Protein AF-A0A112Q2N3-F1 (afdb_monomer_lite)

Sequence (84 aa):
MSGHDYAVELEEAREILNSLRKAYKEHAAGRGMTKRYKIKDREMEFSSLADLLKQIRFWQQEIKRLEAAAGVSPRRSGRIITRF

Organism: Neisseria meningitidis (NCBI:txid487)

Secondary structure (DSSP, 8-state):
--HHHHHHHHHHHHHHHHHHHHHHHHHHHTTS---EEEETTEEEE-S-HHHHHHHHHHHHHHHHHHHHHTT-------------

pLDDT: mean 77.3, std 13.74, range [46.78, 92.0]

Radius of gyration: 16.55 Å; chains: 1; bounding box: 52×22×40 Å

Structure (mmCIF, N/CA/C/O backbone):
data_AF-A0A112Q2N3-F1
#
_entry.id   AF-A0A112Q2N3-F1
#
loop_
_atom_site.group_PDB
_atom_site.id
_atom_site.type_symbol
_atom_site.label_atom_id
_atom_site.label_alt_id
_atom_site.label_comp_id
_atom_site.label_asym_id
_atom_site.label_entity_id
_atom_site.label_seq_id
_atom_site.pdbx_PDB_ins_code
_atom_site.Cartn_x
_atom_site.Cartn_y
_atom_site.Cartn_z
_atom_site.occupancy
_atom_site.B_iso_or_equiv
_atom_site.auth_seq_id
_atom_site.auth_comp_id
_atom_site.auth_asym_id
_atom_site.auth_atom_id
_atom_site.pdbx_PDB_model_num
ATOM 1 N N . MET A 1 1 ? 5.050 -14.144 -22.376 1.00 50.88 1 MET A N 1
ATOM 2 C CA . MET A 1 1 ? 4.507 -12.929 -21.740 1.00 50.88 1 MET A CA 1
ATOM 3 C C . MET A 1 1 ? 5.131 -11.756 -22.459 1.00 50.88 1 MET A C 1
ATOM 5 O O . MET A 1 1 ? 6.354 -11.690 -22.537 1.00 50.88 1 MET A O 1
ATOM 9 N N . SER A 1 2 ? 4.303 -10.972 -23.142 1.00 53.56 2 SER A N 1
ATOM 10 C CA . SER A 1 2 ? 4.739 -9.876 -24.007 1.00 53.56 2 SER A CA 1
ATOM 11 C C . SER A 1 2 ? 5.027 -8.636 -23.158 1.00 53.56 2 SER A C 1
ATOM 13 O O . SER A 1 2 ? 4.439 -8.470 -22.094 1.00 53.56 2 SER A O 1
ATOM 15 N N . GLY A 1 3 ? 5.897 -7.731 -23.616 1.00 59.16 3 GLY A N 1
ATOM 16 C CA . GLY A 1 3 ? 6.216 -6.483 -22.899 1.00 59.16 3 GLY A CA 1
ATOM 17 C C . GLY A 1 3 ? 4.989 -5.615 -22.569 1.00 59.16 3 GLY A C 1
ATOM 18 O O . GLY A 1 3 ? 5.018 -4.839 -21.618 1.00 59.16 3 GLY A O 1
ATOM 19 N N . HIS A 1 4 ? 3.899 -5.786 -23.321 1.00 61.16 4 HIS A N 1
ATOM 20 C CA . HIS A 1 4 ? 2.623 -5.106 -23.106 1.00 61.16 4 HIS A CA 1
ATOM 21 C C . HIS A 1 4 ? 1.867 -5.610 -21.860 1.00 61.16 4 HIS A C 1
ATOM 23 O O . HIS A 1 4 ? 1.193 -4.815 -21.204 1.00 61.16 4 HIS A O 1
ATOM 29 N N . ASP A 1 5 ? 2.018 -6.888 -21.498 1.00 73.00 5 ASP A N 1
ATOM 30 C CA . ASP A 1 5 ? 1.336 -7.495 -20.345 1.00 73.00 5 ASP A CA 1
ATOM 31 C C . ASP A 1 5 ? 1.875 -6.897 -19.033 1.00 73.00 5 ASP A C 1
ATOM 33 O O . ASP A 1 5 ? 1.117 -6.520 -18.142 1.00 73.00 5 ASP A O 1
ATOM 37 N N . TYR A 1 6 ? 3.193 -6.680 -18.963 1.00 72.56 6 TYR A N 1
ATOM 38 C CA . TYR A 1 6 ? 3.853 -6.104 -17.787 1.00 72.56 6 TYR A CA 1
ATOM 39 C C . TYR A 1 6 ? 3.488 -4.640 -17.526 1.00 72.56 6 TYR A C 1
ATOM 41 O O . TYR A 1 6 ? 3.496 -4.205 -16.377 1.00 72.56 6 TYR A O 1
ATOM 49 N N . ALA A 1 7 ? 3.181 -3.863 -18.569 1.00 77.94 7 ALA A N 1
ATOM 50 C CA . ALA A 1 7 ? 2.773 -2.468 -18.411 1.00 77.94 7 ALA A CA 1
ATOM 51 C C . ALA A 1 7 ? 1.394 -2.357 -17.742 1.00 77.94 7 ALA A C 1
ATOM 53 O O . ALA A 1 7 ? 1.215 -1.531 -16.847 1.00 77.94 7 ALA A O 1
ATOM 54 N N . VAL A 1 8 ? 0.459 -3.230 -18.131 1.00 84.06 8 VAL A N 1
ATOM 55 C CA . VAL A 1 8 ? -0.876 -3.312 -17.526 1.00 84.06 8 VAL A CA 1
ATOM 56 C C . VAL A 1 8 ? -0.768 -3.801 -16.082 1.00 84.06 8 VAL A C 1
ATOM 58 O O . VAL A 1 8 ? -1.272 -3.144 -15.177 1.00 84.06 8 VAL A O 1
ATOM 61 N N . GLU A 1 9 ? -0.023 -4.883 -15.832 1.00 83.31 9 GLU A N 1
ATOM 62 C CA . GLU A 1 9 ? 0.215 -5.388 -14.470 1.00 83.31 9 GLU A CA 1
ATOM 63 C C . GLU A 1 9 ? 0.851 -4.328 -13.554 1.00 83.31 9 GLU A C 1
ATOM 65 O O . GLU A 1 9 ? 0.504 -4.217 -12.375 1.00 83.31 9 GLU A O 1
ATOM 70 N N . LEU A 1 10 ? 1.766 -3.513 -14.089 1.00 84.50 10 LEU A N 1
ATOM 71 C CA . LEU A 1 10 ? 2.411 -2.431 -13.350 1.00 84.50 10 LEU A CA 1
ATOM 72 C C . LEU A 1 10 ? 1.426 -1.320 -12.968 1.00 84.50 10 LEU A C 1
ATOM 74 O O . LEU A 1 10 ? 1.496 -0.793 -11.854 1.00 84.50 10 LEU A O 1
ATOM 78 N N . GLU A 1 11 ? 0.534 -0.943 -13.880 1.00 87.19 11 GLU A N 1
ATOM 79 C CA . GLU A 1 11 ? -0.509 0.048 -13.623 1.00 87.19 11 GLU A CA 1
ATOM 80 C C . GLU A 1 11 ? -1.480 -0.451 -12.549 1.00 87.19 11 GLU A C 1
ATOM 82 O O . GLU A 1 11 ? -1.694 0.229 -11.541 1.00 87.19 11 GLU A O 1
ATOM 87 N N . GLU A 1 12 ? -1.942 -1.695 -12.668 1.00 87.19 12 GLU A N 1
ATOM 88 C CA . GLU A 1 12 ? -2.807 -2.319 -11.668 1.00 87.19 12 GLU A CA 1
ATOM 89 C C . GLU A 1 12 ? -2.140 -2.400 -10.288 1.00 87.19 12 GLU A C 1
ATOM 91 O O . GLU A 1 12 ? -2.743 -2.057 -9.266 1.00 87.19 12 GLU A O 1
ATOM 96 N N . ALA A 1 13 ? -0.870 -2.809 -10.233 1.00 88.06 13 ALA A N 1
ATOM 97 C CA . ALA A 1 13 ? -0.120 -2.882 -8.985 1.00 88.06 13 ALA A CA 1
ATOM 98 C C . ALA A 1 13 ? 0.024 -1.498 -8.322 1.00 88.06 13 ALA 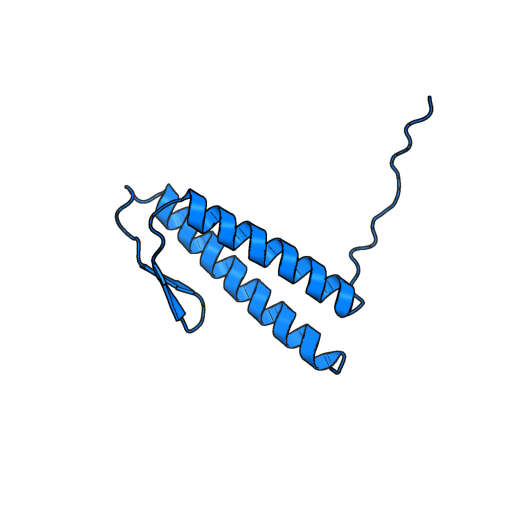A C 1
ATOM 100 O O . ALA A 1 13 ? -0.041 -1.378 -7.092 1.00 88.06 13 ALA A O 1
ATOM 101 N N . ARG A 1 14 ? 0.175 -0.429 -9.118 1.00 88.19 14 ARG A N 1
ATOM 102 C CA . ARG A 1 14 ? 0.224 0.960 -8.628 1.00 88.19 14 ARG A CA 1
ATOM 103 C C . ARG A 1 14 ? -1.120 1.422 -8.068 1.00 88.19 14 ARG A C 1
ATOM 105 O O . ARG A 1 14 ? -1.138 2.056 -7.008 1.00 88.19 14 ARG A O 1
ATOM 112 N N . GLU A 1 15 ? -2.232 1.084 -8.714 1.00 90.38 15 GLU A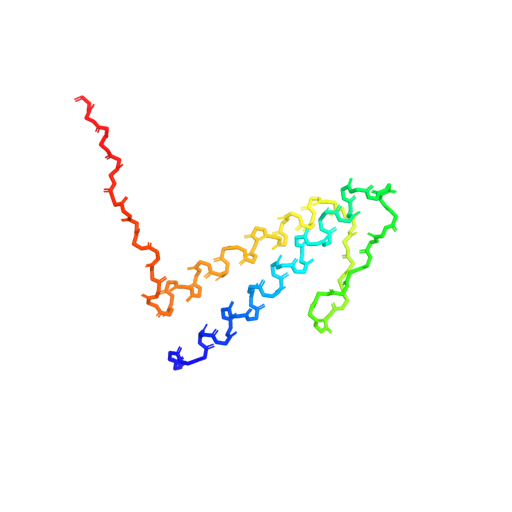 N 1
ATOM 113 C CA . GLU A 1 15 ? -3.578 1.377 -8.203 1.00 90.38 15 GLU A CA 1
ATOM 114 C C . GLU A 1 15 ? -3.860 0.670 -6.871 1.00 90.38 15 GLU A C 1
AT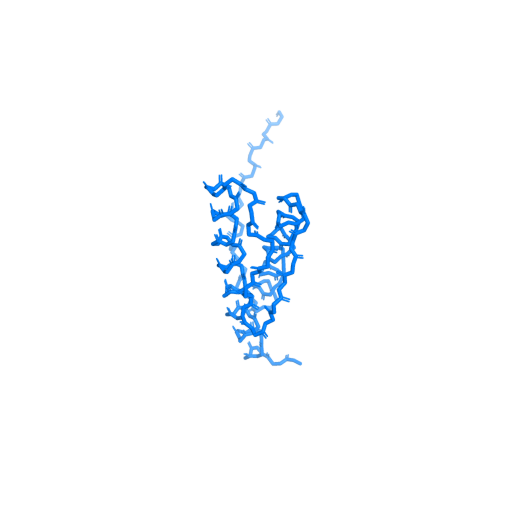OM 116 O O . GLU A 1 15 ? -4.356 1.285 -5.916 1.00 90.38 15 GLU A O 1
ATOM 121 N N . ILE A 1 16 ? -3.476 -0.606 -6.769 1.00 89.69 16 ILE A N 1
ATOM 122 C CA . ILE A 1 16 ? -3.592 -1.390 -5.536 1.00 89.69 16 ILE A CA 1
ATOM 123 C C . ILE A 1 16 ? -2.766 -0.742 -4.418 1.00 89.69 16 ILE A C 1
ATOM 125 O O . ILE A 1 16 ? -3.279 -0.514 -3.317 1.00 89.69 16 ILE A O 1
ATOM 129 N N . LEU A 1 17 ? -1.516 -0.358 -4.698 1.00 90.69 17 LEU A N 1
ATOM 130 C CA . LEU A 1 17 ? -0.661 0.319 -3.722 1.00 90.69 17 LEU A CA 1
ATOM 131 C C . LEU A 1 17 ? -1.257 1.656 -3.251 1.00 90.69 17 LEU A C 1
ATOM 133 O O . LEU A 1 17 ? -1.187 1.975 -2.060 1.00 90.69 17 LEU A O 1
ATOM 137 N N . ASN A 1 18 ? -1.851 2.441 -4.152 1.00 91.44 18 ASN A N 1
ATOM 138 C CA . ASN A 1 18 ? -2.505 3.701 -3.794 1.00 91.44 18 ASN A CA 1
ATOM 139 C C . ASN A 1 18 ? -3.721 3.478 -2.888 1.00 91.44 18 ASN A C 1
ATOM 141 O O . ASN A 1 18 ? -3.871 4.183 -1.886 1.00 91.44 18 ASN A O 1
ATOM 145 N N . SER A 1 19 ? -4.532 2.462 -3.180 1.00 89.19 19 SER A N 1
ATOM 146 C CA . SER A 1 19 ? -5.679 2.085 -2.349 1.00 89.19 19 SER A CA 1
ATOM 147 C C . SER A 1 19 ? -5.236 1.663 -0.943 1.00 89.19 19 SER A C 1
ATOM 149 O O . SER A 1 19 ? -5.772 2.149 0.052 1.00 89.19 19 SER A O 1
ATOM 151 N N . LEU A 1 20 ? -4.179 0.849 -0.841 1.00 89.38 20 LEU A N 1
ATOM 152 C CA . LEU A 1 20 ? -3.602 0.428 0.441 1.00 89.38 20 LEU A CA 1
ATOM 153 C C . LEU A 1 20 ? -3.018 1.601 1.242 1.00 89.38 20 LEU A C 1
ATOM 155 O O . LEU A 1 20 ? -3.163 1.661 2.462 1.00 89.38 20 LEU A O 1
ATOM 159 N N . ARG A 1 21 ? -2.385 2.573 0.575 1.00 89.62 21 ARG A N 1
ATOM 160 C CA . ARG A 1 21 ? -1.890 3.799 1.227 1.00 89.62 21 ARG A CA 1
ATOM 161 C C . ARG A 1 21 ? -3.025 4.671 1.755 1.00 89.62 21 ARG A C 1
ATOM 163 O O . ARG A 1 21 ? -2.879 5.261 2.825 1.00 89.62 21 ARG A O 1
ATOM 170 N N . LYS A 1 22 ? -4.137 4.764 1.022 1.00 88.69 22 LYS A N 1
ATOM 171 C CA . LYS A 1 22 ? -5.336 5.476 1.477 1.00 88.69 22 LYS A CA 1
ATOM 172 C C . LYS A 1 22 ? -5.938 4.784 2.698 1.00 88.69 22 LYS A C 1
ATOM 174 O O . LYS A 1 22 ? -6.120 5.445 3.717 1.00 88.69 22 LYS A O 1
ATOM 179 N N . ALA A 1 23 ? -6.100 3.461 2.635 1.00 86.56 23 ALA A N 1
ATOM 180 C CA . ALA A 1 23 ? -6.524 2.648 3.770 1.00 86.56 23 ALA A CA 1
ATOM 181 C C . ALA A 1 23 ? -5.620 2.864 4.993 1.00 86.56 23 ALA A C 1
ATOM 183 O O . ALA A 1 23 ? -6.113 3.032 6.101 1.00 86.56 23 ALA A O 1
ATOM 184 N N . TYR A 1 24 ? -4.299 2.958 4.798 1.00 87.31 24 TYR A N 1
ATOM 185 C CA . TYR A 1 24 ? -3.354 3.212 5.889 1.00 87.31 24 TYR A CA 1
ATOM 186 C C . TYR A 1 24 ? -3.557 4.579 6.532 1.00 87.31 24 TYR A C 1
ATOM 188 O O . TYR A 1 24 ? -3.582 4.678 7.756 1.00 87.31 24 TYR A O 1
ATOM 196 N N . LYS A 1 25 ? -3.739 5.631 5.728 1.00 86.19 25 LYS A N 1
ATOM 197 C CA . LYS A 1 25 ? -4.027 6.971 6.255 1.00 86.19 25 LYS A CA 1
ATOM 198 C C . LYS A 1 25 ? -5.348 6.997 7.019 1.00 86.19 25 LYS A C 1
ATOM 200 O O . LYS A 1 25 ? -5.393 7.569 8.099 1.00 86.19 25 LYS A O 1
ATOM 205 N N . GLU A 1 26 ? -6.390 6.357 6.496 1.00 84.50 26 GLU A N 1
ATOM 206 C CA . GLU A 1 26 ? -7.694 6.259 7.161 1.00 84.50 26 GLU A CA 1
ATOM 207 C C . GLU A 1 26 ? -7.621 5.442 8.455 1.00 84.50 26 GLU A C 1
ATOM 209 O O . GLU A 1 26 ? -8.202 5.841 9.457 1.00 84.50 26 GLU A O 1
ATOM 214 N N . HIS A 1 27 ? -6.866 4.342 8.470 1.00 82.06 27 HIS A N 1
ATOM 215 C CA . HIS A 1 27 ? -6.659 3.522 9.663 1.00 82.06 27 HIS A CA 1
ATOM 216 C C . HIS A 1 27 ? -5.803 4.232 10.725 1.00 82.06 27 HIS A C 1
ATOM 218 O O . HIS A 1 27 ? -5.979 3.998 11.919 1.00 82.06 27 HIS A O 1
ATOM 224 N N . ALA A 1 28 ? -4.847 5.065 10.305 1.00 81.25 28 ALA A N 1
ATOM 225 C CA . ALA A 1 28 ? -3.996 5.842 11.203 1.00 81.25 28 ALA A CA 1
ATOM 226 C C . ALA A 1 28 ? -4.702 7.101 11.740 1.00 81.25 28 ALA A C 1
ATOM 228 O O . ALA A 1 28 ? -4.437 7.512 12.866 1.00 81.25 28 ALA A O 1
ATOM 229 N N . ALA A 1 29 ? -5.585 7.714 10.942 1.00 81.00 29 ALA A N 1
ATOM 230 C CA . ALA A 1 29 ? -6.349 8.906 11.315 1.00 81.00 29 ALA A CA 1
ATOM 231 C C . ALA A 1 29 ? -7.650 8.572 12.063 1.00 81.00 29 ALA A C 1
ATOM 233 O O . ALA A 1 29 ? -8.071 9.310 12.952 1.00 81.00 29 ALA A O 1
ATOM 234 N N . GLY A 1 30 ? -8.300 7.466 11.705 1.00 67.75 30 GLY A N 1
ATOM 235 C CA . GLY A 1 30 ? -9.465 6.941 12.400 1.00 67.75 30 GLY A CA 1
ATOM 236 C C . GLY A 1 30 ? -9.039 6.177 13.646 1.00 67.75 30 GLY A C 1
ATOM 237 O O . GLY A 1 30 ? -8.036 5.472 13.639 1.00 67.75 30 GLY A O 1
ATOM 238 N N . ARG A 1 31 ? -9.821 6.267 14.725 1.00 60.19 31 ARG A N 1
ATOM 239 C CA . ARG A 1 31 ? -9.659 5.459 15.949 1.00 60.19 31 ARG A CA 1
ATOM 240 C C . ARG A 1 31 ? -9.909 3.954 15.694 1.00 60.19 31 ARG A C 1
ATOM 242 O O . ARG A 1 31 ? -10.816 3.382 16.283 1.00 60.19 31 ARG A O 1
ATOM 249 N N . GLY A 1 32 ? -9.167 3.311 14.789 1.00 57.84 32 GLY A N 1
ATOM 250 C CA . GLY A 1 32 ? -9.126 1.855 14.581 1.00 57.84 32 GLY A CA 1
ATOM 251 C C . GLY A 1 32 ? -10.446 1.157 14.219 1.00 57.84 32 GLY A C 1
ATOM 252 O O . GLY A 1 32 ? -10.539 -0.057 14.390 1.00 57.84 32 GLY A O 1
ATOM 253 N N . MET A 1 33 ? -11.476 1.883 13.767 1.00 62.56 33 MET A N 1
ATOM 254 C CA . MET A 1 33 ? -12.823 1.315 13.590 1.00 62.56 33 MET A CA 1
ATOM 255 C C . MET A 1 33 ? -13.073 0.694 12.209 1.00 62.56 33 MET A C 1
ATOM 257 O O . MET A 1 33 ? -13.848 -0.257 12.112 1.00 62.56 33 MET A O 1
ATOM 261 N N . THR A 1 34 ? -12.419 1.169 11.147 1.00 64.38 34 THR A N 1
ATOM 262 C CA . THR A 1 34 ? -12.650 0.645 9.792 1.00 64.38 34 THR A CA 1
ATOM 263 C C . THR A 1 34 ? -11.643 -0.456 9.476 1.00 64.38 34 THR A C 1
ATOM 265 O O . THR A 1 34 ? -10.465 -0.184 9.284 1.00 64.38 34 THR A O 1
ATOM 268 N N . LYS A 1 35 ? -12.102 -1.711 9.442 1.00 74.88 35 LYS A N 1
ATOM 269 C CA . LYS A 1 35 ? -11.257 -2.881 9.136 1.00 74.88 35 LYS A CA 1
ATOM 270 C C . LYS A 1 35 ? -11.393 -3.364 7.697 1.00 74.88 35 LYS A C 1
ATOM 272 O O . LYS A 1 35 ? -10.487 -4.019 7.205 1.00 74.88 35 LYS A O 1
ATOM 277 N N . ARG A 1 36 ? -12.492 -3.032 7.014 1.00 82.62 36 ARG A N 1
ATOM 278 C CA . ARG A 1 36 ? -12.779 -3.452 5.635 1.00 82.62 36 ARG A CA 1
ATOM 279 C C . ARG A 1 36 ? -12.529 -2.309 4.659 1.00 82.62 36 ARG A C 1
ATOM 281 O O . ARG A 1 36 ? -13.091 -1.229 4.819 1.00 82.62 36 ARG A O 1
ATOM 288 N N . TYR A 1 37 ? -11.702 -2.566 3.652 1.00 82.50 37 TYR A N 1
ATOM 289 C CA . TYR A 1 37 ? -11.322 -1.609 2.620 1.00 82.50 37 TYR A CA 1
ATOM 290 C C . TYR A 1 37 ? -11.548 -2.204 1.240 1.00 82.50 37 TYR A C 1
ATOM 292 O O . TYR A 1 37 ? -11.176 -3.347 0.976 1.00 82.50 37 TYR A O 1
ATOM 300 N N . LYS A 1 38 ? -12.106 -1.403 0.335 1.00 84.19 38 LYS A N 1
ATOM 301 C CA . LYS A 1 38 ? -12.182 -1.763 -1.077 1.00 84.19 38 LYS A CA 1
ATOM 302 C C . LYS A 1 38 ? -10.837 -1.462 -1.736 1.00 84.19 38 LYS A C 1
ATOM 304 O O . LYS A 1 38 ? -10.446 -0.304 -1.861 1.00 84.19 38 LYS A O 1
ATOM 309 N N . ILE A 1 39 ? -10.122 -2.513 -2.115 1.00 84.12 39 ILE A N 1
ATOM 310 C CA . ILE A 1 39 ? -8.842 -2.460 -2.815 1.00 84.12 39 ILE A CA 1
ATOM 311 C C . ILE A 1 39 ? -9.090 -2.970 -4.236 1.00 84.12 39 ILE A C 1
ATOM 313 O O . ILE A 1 39 ? -9.265 -4.171 -4.449 1.00 84.12 39 ILE A O 1
ATOM 317 N N . LYS A 1 40 ? -9.132 -2.045 -5.204 1.00 80.50 40 LYS A N 1
ATOM 318 C CA . LYS A 1 40 ? -9.544 -2.324 -6.590 1.00 80.50 40 LYS A CA 1
ATOM 319 C C . LYS A 1 40 ? -10.930 -3.005 -6.618 1.00 80.50 40 LYS A C 1
ATOM 321 O O . LYS A 1 40 ? -11.907 -2.419 -6.145 1.00 80.50 40 LYS A O 1
ATOM 326 N N . ASP A 1 41 ? -11.000 -4.252 -7.084 1.00 80.3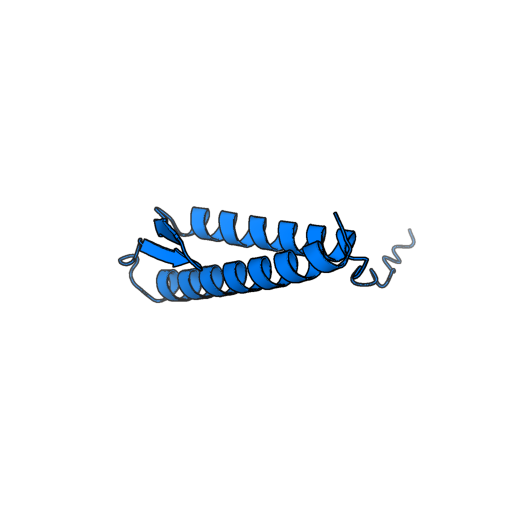1 41 ASP A N 1
ATOM 327 C CA . ASP A 1 41 ? -12.232 -5.045 -7.208 1.00 80.31 41 ASP A CA 1
ATOM 328 C C . ASP A 1 41 ? -12.496 -5.968 -6.011 1.00 80.31 41 ASP A C 1
ATOM 330 O O . ASP A 1 41 ? -13.463 -6.728 -6.010 1.00 80.31 41 ASP A O 1
ATOM 334 N N . ARG A 1 42 ? -11.634 -5.939 -4.986 1.00 79.62 42 ARG A N 1
ATOM 335 C CA . ARG A 1 42 ? -11.724 -6.835 -3.827 1.00 79.62 42 ARG A CA 1
ATOM 336 C C . ARG A 1 42 ? -11.954 -6.053 -2.546 1.00 79.62 42 ARG A C 1
ATOM 338 O O . ARG A 1 42 ? -11.314 -5.033 -2.300 1.00 79.62 42 ARG A O 1
ATOM 345 N N . GLU A 1 43 ? -12.830 -6.564 -1.692 1.00 85.50 43 GLU A N 1
ATOM 346 C CA . GLU A 1 43 ? -12.895 -6.120 -0.304 1.00 85.50 43 GLU A CA 1
ATOM 347 C C . GLU A 1 43 ? -11.864 -6.893 0.514 1.00 85.50 43 GLU A C 1
ATOM 349 O O . GLU A 1 43 ? -11.843 -8.123 0.522 1.00 85.50 43 GLU A O 1
ATOM 354 N N . MET A 1 44 ? -10.978 -6.161 1.179 1.00 85.00 44 MET A N 1
ATOM 355 C CA . MET A 1 44 ? -9.959 -6.719 2.054 1.00 85.00 44 MET A CA 1
ATOM 356 C C . MET A 1 44 ? -10.221 -6.261 3.480 1.00 85.00 44 MET A C 1
ATOM 358 O O . MET A 1 44 ? -10.362 -5.065 3.739 1.00 85.00 44 MET A O 1
ATOM 362 N N . GLU A 1 45 ? -10.259 -7.216 4.406 1.00 84.81 45 GLU A N 1
ATOM 363 C CA . GLU A 1 45 ? -10.269 -6.921 5.832 1.00 84.81 45 GLU A CA 1
ATOM 364 C C . GLU A 1 45 ? -8.847 -6.969 6.396 1.00 84.81 45 GLU A C 1
ATOM 366 O O . GLU A 1 45 ? -8.124 -7.949 6.210 1.00 84.81 45 GLU A O 1
ATOM 371 N N . PHE A 1 46 ? -8.449 -5.914 7.102 1.00 82.69 46 PHE A N 1
ATOM 372 C CA . PHE A 1 46 ? -7.200 -5.850 7.845 1.00 82.69 46 PHE A CA 1
ATOM 373 C C . PHE A 1 46 ? -7.498 -5.859 9.340 1.00 82.69 46 PHE A C 1
ATOM 375 O O . PHE A 1 46 ? -8.152 -4.969 9.879 1.00 82.69 46 PHE A O 1
ATOM 382 N N . SER A 1 47 ? -6.984 -6.881 10.017 1.00 76.81 47 SER A N 1
ATOM 383 C CA . SER A 1 47 ? -7.077 -7.037 11.469 1.00 76.81 47 SER A CA 1
ATOM 384 C C . SER A 1 47 ? -6.167 -6.061 12.219 1.00 76.81 47 SER A C 1
ATOM 386 O O . SER A 1 47 ? -6.448 -5.731 13.373 1.00 76.81 47 SER A O 1
ATOM 388 N N . SER A 1 48 ? -5.080 -5.602 11.584 1.00 81.94 48 SER A N 1
ATOM 389 C CA . SER A 1 48 ? -4.083 -4.723 12.191 1.00 81.94 48 SER A CA 1
ATOM 390 C C . SER A 1 48 ? -3.389 -3.799 11.182 1.00 81.94 48 SER A C 1
ATOM 392 O O . SER A 1 48 ? -3.236 -4.118 9.999 1.00 81.94 48 SER A O 1
ATOM 394 N N . LEU A 1 49 ? -2.857 -2.679 11.688 1.00 85.38 49 LEU A N 1
ATOM 395 C CA . LEU A 1 49 ? -1.991 -1.777 10.919 1.00 85.38 49 LEU A CA 1
ATOM 396 C C . LEU A 1 49 ? -0.732 -2.500 10.401 1.00 85.38 49 LEU A C 1
ATOM 398 O O . LEU A 1 49 ? -0.229 -2.194 9.321 1.00 85.38 49 LEU A O 1
ATOM 402 N N . ALA A 1 50 ? -0.220 -3.474 11.160 1.00 86.69 50 ALA A N 1
ATOM 403 C CA . ALA A 1 50 ? 0.956 -4.247 10.778 1.00 86.69 50 ALA A CA 1
ATOM 404 C C . ALA A 1 50 ? 0.699 -5.099 9.527 1.00 86.69 50 ALA A C 1
ATOM 406 O O . ALA A 1 50 ? 1.573 -5.188 8.663 1.00 86.69 50 ALA A O 1
ATOM 407 N N . ASP A 1 51 ? -0.492 -5.686 9.398 1.00 86.69 51 ASP A N 1
ATOM 408 C CA . ASP A 1 51 ? -0.858 -6.479 8.221 1.00 86.69 51 ASP A CA 1
ATOM 409 C C . ASP A 1 51 ? -1.069 -5.600 6.990 1.00 86.69 51 ASP A C 1
ATOM 411 O O . ASP A 1 51 ? -0.599 -5.938 5.901 1.00 86.69 51 ASP A O 1
ATOM 415 N N . LEU A 1 52 ? -1.640 -4.409 7.175 1.00 87.25 52 LEU A N 1
ATOM 416 C CA . LEU A 1 52 ? -1.734 -3.409 6.116 1.00 87.25 52 LEU A CA 1
ATOM 417 C C . LEU A 1 52 ? -0.344 -2.950 5.634 1.00 87.25 52 LEU A C 1
ATOM 419 O O . LEU A 1 52 ? -0.090 -2.866 4.432 1.00 87.25 52 LEU A O 1
ATOM 423 N N . LEU A 1 53 ? 0.606 -2.740 6.553 1.00 89.56 53 LEU A N 1
ATOM 424 C CA . LEU A 1 53 ? 2.000 -2.427 6.214 1.00 89.56 53 LEU A CA 1
ATOM 425 C C . LEU A 1 53 ? 2.712 -3.579 5.491 1.00 89.56 53 LEU A C 1
ATOM 427 O O . LEU A 1 53 ? 3.523 -3.325 4.598 1.00 89.56 53 LEU A O 1
ATOM 431 N N . LYS A 1 54 ? 2.432 -4.841 5.845 1.00 91.31 54 LYS A N 1
ATOM 432 C CA . LYS A 1 54 ? 2.954 -6.004 5.104 1.00 91.31 54 LYS A CA 1
ATOM 433 C C . LYS A 1 54 ? 2.454 -5.997 3.660 1.00 91.31 54 LYS A C 1
ATOM 435 O O . LYS A 1 54 ? 3.276 -6.160 2.763 1.00 91.31 54 LYS A O 1
ATOM 440 N N . GLN A 1 55 ? 1.163 -5.739 3.438 1.00 89.75 55 GLN A N 1
ATOM 441 C CA . GLN A 1 55 ? 0.606 -5.637 2.085 1.00 89.75 55 GLN A CA 1
ATOM 442 C C . GLN A 1 55 ? 1.239 -4.494 1.292 1.00 89.75 55 GLN A C 1
ATOM 444 O O . GLN A 1 55 ? 1.665 -4.697 0.159 1.00 89.75 55 GLN A O 1
ATOM 449 N N . ILE A 1 56 ? 1.389 -3.312 1.896 1.00 90.94 56 ILE A N 1
ATOM 450 C CA . ILE A 1 56 ? 2.066 -2.178 1.250 1.00 90.94 56 ILE A CA 1
ATOM 451 C C . ILE A 1 56 ? 3.487 -2.564 0.818 1.00 90.94 56 ILE A C 1
ATOM 453 O O . ILE A 1 56 ? 3.868 -2.310 -0.323 1.00 90.94 56 ILE A O 1
ATOM 457 N N . ARG A 1 57 ? 4.269 -3.201 1.700 1.00 91.44 57 ARG A N 1
ATOM 458 C CA . ARG A 1 57 ? 5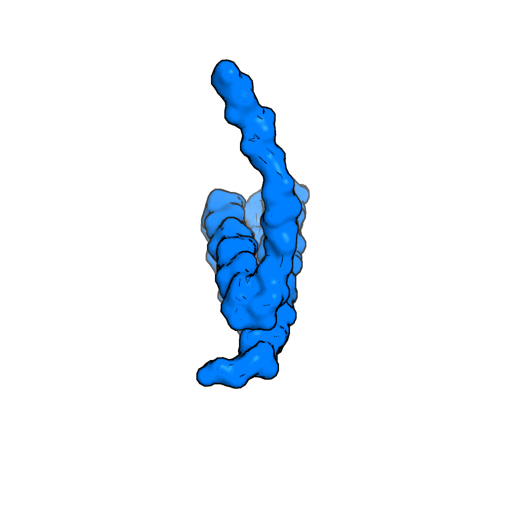.639 -3.632 1.373 1.00 91.44 57 ARG A CA 1
ATOM 459 C C . ARG A 1 57 ? 5.677 -4.678 0.264 1.00 91.44 57 ARG A C 1
ATOM 461 O O . ARG A 1 57 ? 6.539 -4.581 -0.606 1.00 91.44 57 ARG A O 1
ATOM 468 N N . PHE A 1 58 ? 4.759 -5.641 0.291 1.00 92.00 58 PHE A N 1
ATOM 469 C CA . PHE A 1 58 ? 4.640 -6.662 -0.746 1.00 92.00 58 PHE A CA 1
ATOM 470 C C . PHE A 1 58 ? 4.410 -6.022 -2.120 1.00 92.00 58 PHE A C 1
ATOM 472 O O . PHE A 1 58 ? 5.217 -6.209 -3.026 1.00 92.00 58 PHE A O 1
ATOM 479 N N . TRP A 1 59 ? 3.395 -5.163 -2.251 1.00 90.81 59 TRP A N 1
ATOM 480 C CA . TRP A 1 59 ? 3.083 -4.503 -3.523 1.00 90.81 59 TRP A CA 1
ATOM 481 C C . TRP A 1 59 ? 4.181 -3.541 -3.988 1.00 90.81 59 TRP A C 1
ATOM 483 O O . TRP A 1 59 ? 4.426 -3.418 -5.183 1.00 90.81 59 TRP A O 1
ATOM 493 N N . GLN A 1 60 ? 4.917 -2.906 -3.071 1.00 90.44 60 GLN A N 1
ATOM 494 C CA . GLN A 1 60 ? 6.112 -2.132 -3.430 1.00 90.44 60 GLN A CA 1
ATOM 495 C C . GLN A 1 60 ? 7.232 -2.993 -4.025 1.00 90.44 60 GLN A C 1
ATOM 497 O O . GLN A 1 60 ? 7.952 -2.528 -4.910 1.00 90.44 60 GLN A O 1
ATOM 502 N N . GLN A 1 61 ? 7.433 -4.210 -3.517 1.00 89.62 61 GLN A N 1
ATOM 503 C CA . GLN A 1 61 ? 8.410 -5.143 -4.078 1.00 89.62 61 GLN A CA 1
ATOM 504 C C . GLN A 1 61 ? 7.936 -5.697 -5.421 1.00 89.62 61 GLN A C 1
ATOM 506 O O . GLN A 1 61 ? 8.743 -5.778 -6.345 1.00 89.62 61 GLN A O 1
ATOM 511 N N . GLU A 1 62 ? 6.644 -5.994 -5.553 1.00 88.69 62 GLU A N 1
ATOM 512 C CA . GLU A 1 62 ? 6.077 -6.502 -6.801 1.00 88.69 62 GLU A CA 1
ATOM 513 C C . GLU A 1 62 ? 6.158 -5.460 -7.920 1.00 88.69 62 GLU A C 1
ATOM 515 O O . GLU A 1 62 ? 6.644 -5.768 -9.001 1.00 88.69 62 GLU A O 1
ATOM 520 N N . ILE A 1 63 ? 5.842 -4.192 -7.636 1.00 88.19 63 ILE A N 1
ATOM 521 C CA . ILE A 1 63 ? 6.057 -3.086 -8.583 1.00 88.19 63 ILE A CA 1
ATOM 522 C C . ILE A 1 63 ? 7.518 -3.032 -9.035 1.00 88.19 63 ILE A C 1
ATOM 524 O O . ILE A 1 63 ? 7.779 -2.957 -10.228 1.00 88.19 63 ILE A O 1
ATOM 528 N N . LYS A 1 64 ? 8.486 -3.131 -8.113 1.00 86.31 64 LYS A N 1
ATOM 529 C CA . LYS A 1 64 ? 9.915 -3.136 -8.478 1.00 86.31 64 LYS A CA 1
ATOM 530 C C . LYS A 1 64 ? 10.290 -4.327 -9.360 1.00 86.31 64 LYS A C 1
ATOM 532 O O . LYS A 1 64 ? 11.155 -4.196 -10.224 1.00 86.31 64 LYS A O 1
ATOM 537 N N . ARG A 1 65 ? 9.683 -5.492 -9.122 1.00 85.75 65 ARG A N 1
ATOM 538 C CA . ARG A 1 65 ? 9.885 -6.695 -9.932 1.00 85.75 65 ARG A CA 1
ATOM 539 C C . ARG A 1 65 ? 9.305 -6.509 -11.334 1.00 85.75 65 ARG A C 1
ATOM 541 O O . ARG A 1 65 ? 9.996 -6.823 -12.298 1.00 85.75 65 ARG A O 1
ATOM 548 N N . LEU A 1 66 ? 8.094 -5.966 -11.438 1.00 84.38 66 LEU A N 1
ATOM 549 C CA . LEU A 1 66 ? 7.424 -5.660 -12.702 1.00 84.38 66 LEU A CA 1
ATOM 550 C C . LEU A 1 66 ? 8.173 -4.579 -13.489 1.00 84.38 66 LEU A C 1
ATOM 552 O O . LEU A 1 66 ? 8.399 -4.746 -14.679 1.00 84.38 66 LEU A O 1
ATOM 556 N N . GLU A 1 67 ? 8.656 -3.525 -12.827 1.00 83.50 67 GLU A N 1
ATOM 557 C CA . GLU A 1 67 ? 9.509 -2.491 -13.433 1.00 83.50 67 GLU A CA 1
ATOM 558 C C . GLU A 1 67 ? 10.804 -3.091 -13.998 1.00 83.50 67 GLU A C 1
ATOM 560 O O . GLU A 1 67 ? 11.184 -2.798 -15.132 1.00 83.50 67 GLU A O 1
ATOM 565 N N . ALA A 1 68 ? 11.456 -3.987 -13.247 1.00 81.75 68 ALA A N 1
ATOM 566 C CA . ALA A 1 68 ? 12.640 -4.699 -13.721 1.00 81.75 68 ALA A CA 1
ATOM 567 C C . ALA A 1 68 ? 12.330 -5.641 -14.900 1.00 81.75 68 ALA A C 1
ATOM 569 O O . ALA A 1 68 ? 13.108 -5.687 -15.852 1.00 81.75 68 ALA A O 1
ATOM 570 N N . ALA A 1 69 ? 11.202 -6.360 -14.859 1.00 77.94 69 ALA A N 1
ATOM 571 C CA . ALA A 1 69 ? 10.761 -7.264 -15.924 1.00 77.94 69 ALA A CA 1
ATOM 572 C C . ALA A 1 69 ? 10.365 -6.513 -17.208 1.00 77.94 69 ALA A C 1
ATOM 574 O O . ALA A 1 69 ? 10.683 -6.962 -18.305 1.00 77.94 69 ALA A O 1
ATOM 575 N N . ALA A 1 70 ? 9.754 -5.334 -17.072 1.00 73.38 70 ALA A N 1
ATOM 576 C CA . ALA A 1 70 ? 9.419 -4.437 -18.175 1.00 73.38 70 ALA A CA 1
ATOM 577 C C . ALA A 1 70 ? 10.647 -3.719 -18.772 1.00 73.38 70 ALA A C 1
ATOM 579 O O . ALA A 1 70 ? 10.508 -2.927 -19.702 1.00 73.38 70 ALA A O 1
ATOM 580 N N . GLY A 1 71 ? 11.851 -3.931 -18.225 1.00 70.25 71 GLY A N 1
ATOM 581 C CA . GLY A 1 71 ? 13.065 -3.227 -18.647 1.00 70.25 71 GLY A CA 1
ATOM 582 C C . GLY A 1 71 ? 13.102 -1.751 -18.232 1.00 70.25 71 GLY A C 1
ATOM 583 O O . GLY A 1 71 ? 14.079 -1.055 -18.512 1.00 70.25 71 GLY A O 1
ATOM 584 N N . VAL A 1 72 ? 12.092 -1.280 -17.494 1.00 64.19 72 VAL A N 1
ATOM 585 C CA . VAL A 1 72 ? 12.046 0.033 -16.841 1.00 64.19 72 VAL A CA 1
ATOM 586 C C . VAL A 1 72 ? 12.841 -0.064 -15.541 1.00 64.19 72 VAL A C 1
ATOM 588 O O . VAL A 1 72 ? 12.343 0.153 -14.443 1.00 64.19 72 VAL A O 1
ATOM 591 N N . SER A 1 73 ? 14.109 -0.457 -15.640 1.00 50.38 73 SER A N 1
ATOM 592 C CA . SER A 1 73 ? 14.988 -0.428 -14.481 1.00 50.38 73 SER A CA 1
ATOM 593 C C . SER A 1 73 ? 15.119 1.033 -14.047 1.00 50.38 73 SER A C 1
ATOM 595 O O . SER A 1 73 ? 15.568 1.854 -14.859 1.00 50.38 73 SER A O 1
ATOM 597 N N . PRO A 1 74 ? 14.771 1.409 -12.799 1.00 53.44 74 PRO A N 1
ATOM 598 C CA . PRO A 1 74 ? 15.267 2.657 -12.263 1.00 53.44 74 PRO A CA 1
ATOM 599 C C . PRO A 1 74 ? 16.776 2.475 -12.262 1.00 53.44 74 PRO A C 1
ATOM 601 O O . PRO A 1 74 ? 17.291 1.697 -11.457 1.00 53.44 74 PRO A O 1
ATOM 604 N N . ARG A 1 75 ? 17.465 3.107 -13.228 1.00 49.62 75 ARG A N 1
ATOM 605 C CA . ARG A 1 75 ? 18.926 3.182 -13.295 1.00 49.62 75 ARG A CA 1
ATOM 606 C C . ARG A 1 75 ? 19.387 3.340 -11.856 1.00 49.62 75 ARG A C 1
ATOM 608 O O . ARG A 1 75 ? 19.193 4.403 -11.266 1.00 49.62 75 ARG A O 1
ATOM 615 N N . ARG A 1 76 ? 19.933 2.273 -11.262 1.00 53.69 76 ARG A N 1
ATOM 616 C CA . ARG A 1 76 ? 20.650 2.383 -10.000 1.00 53.69 76 ARG A CA 1
ATOM 617 C C . ARG A 1 76 ? 21.819 3.268 -10.372 1.00 53.69 76 ARG A C 1
ATOM 619 O O . ARG A 1 76 ? 22.782 2.787 -10.960 1.00 53.69 76 ARG A O 1
ATOM 626 N N . SER A 1 77 ? 21.655 4.572 -10.166 1.00 48.22 77 SER A N 1
ATOM 627 C CA . SER A 1 77 ? 22.711 5.553 -10.315 1.00 48.22 77 SER A CA 1
ATOM 628 C C . SER A 1 77 ? 23.771 5.124 -9.319 1.00 48.22 77 SER A C 1
ATOM 630 O O . SER A 1 77 ? 23.652 5.354 -8.117 1.00 48.22 77 SER A O 1
ATOM 632 N N . GLY A 1 78 ? 24.718 4.333 -9.813 1.00 54.97 78 GLY A N 1
ATOM 633 C CA . GLY A 1 78 ? 25.757 3.736 -9.013 1.00 54.97 78 GLY A CA 1
ATOM 634 C C . GLY A 1 78 ? 26.591 4.839 -8.393 1.00 54.97 78 GLY A C 1
ATOM 635 O O . GLY A 1 78 ? 27.126 5.682 -9.106 1.00 54.97 78 GLY A O 1
ATOM 636 N N . ARG A 1 79 ? 26.707 4.807 -7.067 1.00 46.78 79 ARG A N 1
ATOM 637 C CA . ARG A 1 79 ? 27.947 5.090 -6.341 1.00 46.78 79 ARG A CA 1
ATOM 638 C C . ARG A 1 79 ? 27.717 4.874 -4.853 1.00 46.78 79 ARG A C 1
ATOM 640 O O . ARG A 1 79 ? 27.233 5.758 -4.159 1.00 46.78 79 ARG A O 1
ATOM 647 N N . ILE A 1 80 ? 28.131 3.716 -4.353 1.00 59.31 80 ILE A N 1
ATOM 648 C CA . ILE A 1 80 ? 28.710 3.673 -3.011 1.00 59.31 80 ILE A CA 1
ATOM 649 C C . ILE A 1 80 ? 30.214 3.799 -3.249 1.00 59.31 80 ILE A C 1
ATOM 651 O O . ILE A 1 80 ? 30.866 2.841 -3.652 1.00 59.31 80 ILE A O 1
ATOM 655 N N . ILE A 1 81 ? 30.742 5.019 -3.116 1.00 54.97 81 ILE A N 1
ATOM 656 C CA . ILE A 1 81 ? 32.179 5.228 -2.929 1.00 54.97 81 ILE A CA 1
ATOM 657 C C . ILE A 1 81 ? 32.411 5.108 -1.424 1.00 54.97 81 ILE A C 1
ATOM 659 O O . ILE A 1 81 ? 32.331 6.098 -0.708 1.00 54.97 81 ILE A O 1
ATOM 663 N N . THR A 1 82 ? 32.680 3.909 -0.931 1.00 52.06 82 THR A N 1
ATOM 664 C CA . THR A 1 82 ? 33.426 3.763 0.320 1.00 52.06 82 THR A CA 1
ATOM 665 C C . THR A 1 82 ? 34.815 3.282 -0.065 1.00 52.06 82 THR 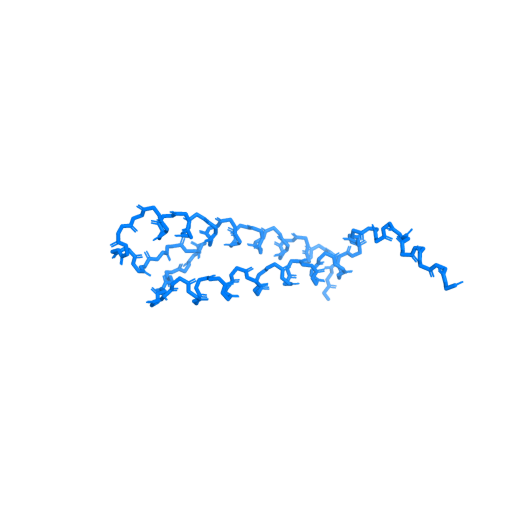A C 1
ATOM 667 O O . THR A 1 82 ? 34.994 2.162 -0.533 1.00 52.06 82 THR A O 1
ATOM 670 N N . ARG A 1 83 ? 35.787 4.195 0.030 1.00 51.47 83 ARG A N 1
ATOM 671 C CA . ARG A 1 83 ? 37.215 3.873 -0.016 1.00 51.47 83 ARG A CA 1
ATOM 672 C C . ARG A 1 83 ? 37.617 3.590 1.430 1.00 51.47 83 ARG A C 1
ATOM 674 O O . ARG A 1 83 ? 37.320 4.424 2.285 1.00 51.47 83 ARG A O 1
ATOM 681 N N . PHE A 1 84 ? 38.167 2.404 1.672 1.00 55.50 84 PHE A N 1
ATOM 682 C CA . PHE A 1 84 ? 38.884 2.088 2.905 1.00 55.50 84 PHE A CA 1
ATOM 683 C C . PHE A 1 84 ? 40.215 2.840 2.935 1.00 55.50 84 PHE A C 1
ATOM 685 O O . PHE A 1 84 ? 40.754 3.095 1.829 1.00 55.50 84 PHE A O 1
#

Foldseek 3Di:
DDLVVLVVVLVLLVQQLVQLVVVLVCCVVDPNDDQWGDRPPDIGGHPDSVVSVVSNVVSVVVSQVSCVVSVVHPPPPDDPPDDD